Protein AF-A0A428KTU4-F1 (afdb_monomer_lite)

Radius of gyration: 16.87 Å; chains: 1; bounding box: 34×25×58 Å

Structure (mmCIF, N/CA/C/O backbone):
data_AF-A0A428KTU4-F1
#
_entry.id   AF-A0A428KTU4-F1
#
loop_
_atom_site.group_PDB
_atom_site.id
_atom_site.type_symbol
_atom_site.label_atom_id
_atom_site.label_alt_id
_atom_site.label_comp_id
_atom_site.label_asym_id
_atom_site.label_entity_id
_atom_site.label_seq_id
_atom_site.pdbx_PDB_ins_code
_atom_site.Cartn_x
_atom_site.Cartn_y
_atom_site.Cartn_z
_atom_site.occupancy
_atom_site.B_iso_or_equiv
_atom_site.auth_seq_id
_atom_site.auth_comp_id
_atom_site.auth_asym_id
_atom_site.auth_atom_id
_atom_site.pdbx_PDB_model_num
ATOM 1 N N . MET A 1 1 ? -5.127 12.910 33.507 1.00 44.00 1 MET A N 1
ATOM 2 C CA . MET A 1 1 ? -5.087 13.2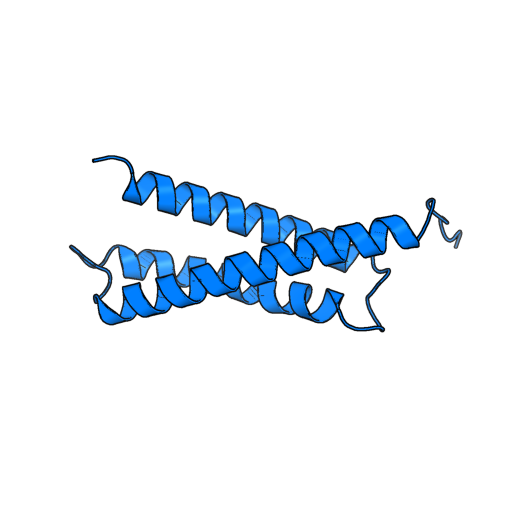69 32.072 1.00 44.00 1 MET A CA 1
ATOM 3 C C . MET A 1 1 ? -6.428 12.891 31.461 1.00 44.00 1 MET A C 1
ATOM 5 O O . MET A 1 1 ? -6.781 11.723 31.574 1.00 44.00 1 MET A O 1
ATOM 9 N N . PRO A 1 2 ? -7.216 13.836 30.922 1.00 39.50 2 PRO A N 1
ATOM 10 C CA . PRO A 1 2 ? -8.545 13.529 30.411 1.00 39.50 2 PRO A CA 1
ATOM 11 C C . PRO A 1 2 ? -8.424 12.693 29.134 1.00 39.50 2 PRO A C 1
ATOM 13 O O . PRO A 1 2 ? -7.912 13.142 28.112 1.00 39.50 2 PRO A O 1
ATOM 16 N N . THR A 1 3 ? -8.876 11.447 29.216 1.00 48.81 3 THR A N 1
ATOM 17 C CA . THR A 1 3 ? -9.094 10.566 28.071 1.00 48.81 3 THR A CA 1
ATOM 18 C C . THR A 1 3 ? -10.268 11.108 27.274 1.00 48.81 3 THR A C 1
ATOM 20 O O . THR A 1 3 ? -11.420 10.977 27.680 1.00 48.81 3 THR A O 1
ATOM 23 N N . ILE A 1 4 ? -9.965 11.746 26.149 1.00 54.28 4 ILE A N 1
ATOM 24 C CA . ILE A 1 4 ? -10.949 12.230 25.187 1.00 54.28 4 ILE A CA 1
ATOM 25 C C . ILE A 1 4 ? -11.656 10.999 24.600 1.00 54.28 4 ILE A C 1
ATOM 27 O O . ILE A 1 4 ? -11.142 10.331 23.703 1.00 54.28 4 ILE A O 1
ATOM 31 N N . THR A 1 5 ? -12.823 10.652 25.139 1.00 52.16 5 THR A N 1
ATOM 32 C CA . THR A 1 5 ? -13.721 9.630 24.593 1.00 52.16 5 THR A CA 1
ATOM 33 C C . THR A 1 5 ? -14.416 10.194 23.355 1.00 52.16 5 THR A C 1
ATOM 35 O O . THR A 1 5 ? -15.531 10.707 23.428 1.00 52.16 5 THR A O 1
ATOM 38 N N . LEU A 1 6 ? -13.727 10.142 22.213 1.00 52.16 6 LEU A N 1
ATOM 39 C CA . LEU A 1 6 ? -14.295 10.471 20.907 1.00 52.16 6 LEU A CA 1
ATOM 40 C C . LEU A 1 6 ? -15.250 9.360 20.443 1.00 52.16 6 LEU A C 1
ATOM 42 O O . LEU A 1 6 ? -14.961 8.166 20.519 1.00 52.16 6 LEU A O 1
ATOM 46 N N . ALA A 1 7 ? -16.417 9.805 19.996 1.00 49.09 7 ALA A N 1
ATOM 47 C CA . ALA A 1 7 ? -17.612 9.051 19.658 1.00 49.09 7 ALA A CA 1
ATOM 48 C C . ALA A 1 7 ? -17.407 7.758 18.826 1.00 49.09 7 ALA A C 1
ATOM 50 O O . ALA A 1 7 ? -16.822 7.745 17.747 1.00 49.09 7 ALA A O 1
ATOM 51 N N . SER A 1 8 ? -18.044 6.682 19.305 1.00 46.00 8 SER A N 1
ATOM 52 C CA . SER A 1 8 ? -18.273 5.362 18.686 1.00 46.00 8 SER A CA 1
ATOM 53 C C . SER A 1 8 ? -17.016 4.561 18.260 1.00 46.00 8 SER A C 1
ATOM 55 O O . SER A 1 8 ? -16.641 4.546 17.085 1.00 46.00 8 SER A O 1
ATOM 57 N N . PRO A 1 9 ? -16.411 3.768 19.173 1.00 59.59 9 PRO A N 1
ATOM 58 C CA . PRO A 1 9 ? -15.197 2.988 18.891 1.00 59.59 9 PRO A CA 1
ATOM 59 C C . PRO A 1 9 ? -15.372 1.957 17.766 1.00 59.59 9 PRO A C 1
ATOM 61 O O . PRO A 1 9 ? -14.389 1.465 17.218 1.00 59.59 9 PRO A O 1
ATOM 64 N N . VAL A 1 10 ? -16.614 1.609 17.416 1.00 64.44 10 VAL A N 1
ATOM 6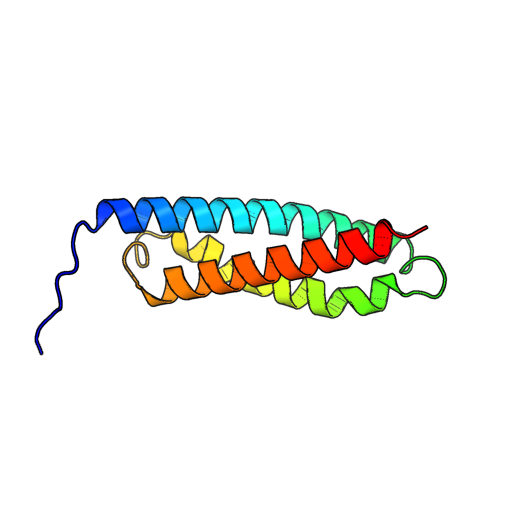5 C CA . VAL A 1 10 ? -16.929 0.572 16.429 1.00 64.44 10 VAL A CA 1
ATOM 66 C C . VAL A 1 10 ? -16.780 1.076 14.990 1.00 64.44 10 VAL A C 1
ATOM 68 O O . VAL A 1 10 ? -16.197 0.376 14.169 1.00 64.44 10 VAL A O 1
ATOM 71 N N . ARG A 1 11 ? -17.232 2.301 14.673 1.00 68.88 11 ARG A N 1
ATOM 72 C CA . ARG A 1 11 ? -17.170 2.854 13.301 1.00 68.88 11 ARG A CA 1
ATOM 73 C C . ARG A 1 11 ? -15.726 3.030 12.828 1.00 68.88 11 ARG A C 1
ATOM 75 O O . ARG A 1 11 ? -15.390 2.663 11.706 1.00 68.88 11 ARG A O 1
ATOM 82 N N . PHE A 1 12 ? -14.864 3.502 13.726 1.00 71.81 12 PHE A N 1
ATOM 83 C CA . PHE A 1 12 ? -13.434 3.672 13.472 1.00 71.81 12 PHE A CA 1
ATOM 84 C C . PHE A 1 12 ? -12.719 2.338 13.212 1.00 71.81 12 PHE A C 1
ATOM 86 O O . PHE A 1 12 ? -11.895 2.227 12.307 1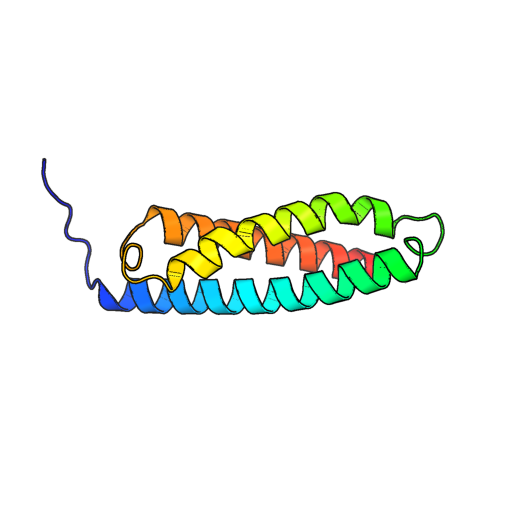.00 71.81 12 PHE A O 1
ATOM 93 N N . GLN A 1 13 ? -13.089 1.290 13.956 1.00 73.56 13 GLN A N 1
ATOM 94 C CA . GLN A 1 13 ? -12.562 -0.060 13.747 1.00 73.56 13 GLN A CA 1
ATOM 95 C C . GLN A 1 13 ? -12.938 -0.626 12.376 1.00 73.56 13 GLN A C 1
ATOM 97 O O . GLN A 1 13 ? -12.100 -1.258 11.733 1.00 73.56 13 GLN A O 1
ATOM 102 N N . TYR A 1 14 ? -14.175 -0.407 11.923 1.00 79.62 14 TYR A N 1
ATOM 103 C CA . TYR A 1 14 ? -14.604 -0.841 10.593 1.00 79.62 14 TYR A CA 1
ATOM 104 C C . TYR A 1 14 ? -13.868 -0.078 9.489 1.00 79.62 14 TYR A C 1
ATOM 106 O O . TYR A 1 14 ? -13.318 -0.717 8.596 1.00 79.62 14 TYR A O 1
ATOM 114 N N . ALA A 1 15 ? -13.770 1.251 9.587 1.00 79.94 15 ALA A N 1
ATOM 115 C CA . ALA A 1 15 ? -13.041 2.065 8.613 1.00 79.94 15 ALA A CA 1
ATOM 116 C C . ALA A 1 15 ? -11.565 1.649 8.499 1.00 79.94 15 ALA A C 1
ATOM 118 O O . ALA A 1 15 ? -11.054 1.482 7.393 1.00 79.94 15 ALA A O 1
ATOM 119 N N . ASN A 1 16 ? -10.896 1.394 9.630 1.00 82.62 16 ASN A N 1
ATOM 120 C CA . ASN A 1 16 ? -9.507 0.938 9.630 1.00 82.62 16 ASN A CA 1
ATOM 121 C C . ASN A 1 16 ? -9.340 -0.441 8.969 1.00 82.62 16 ASN A C 1
ATOM 123 O O . ASN A 1 16 ? -8.381 -0.659 8.237 1.00 82.62 16 ASN A O 1
ATOM 127 N N . ARG A 1 17 ? -10.280 -1.372 9.183 1.00 81.12 17 ARG A N 1
ATOM 128 C CA . ARG A 1 17 ? -10.241 -2.687 8.518 1.00 81.12 17 ARG A CA 1
ATOM 129 C C . ARG A 1 17 ? -10.478 -2.587 7.022 1.00 81.12 17 ARG A C 1
ATOM 131 O O . ARG A 1 17 ? -9.805 -3.287 6.274 1.00 81.12 17 ARG A O 1
ATOM 138 N N . VAL A 1 18 ? -11.402 -1.727 6.596 1.00 87.31 18 VAL A N 1
ATOM 139 C CA . VAL A 1 18 ? -11.642 -1.473 5.171 1.00 87.31 18 VAL A CA 1
ATOM 140 C C . VAL A 1 18 ? -10.370 -0.903 4.540 1.00 87.31 18 VAL A C 1
ATOM 142 O O . VAL A 1 18 ? -9.873 -1.479 3.574 1.00 87.31 18 VAL A O 1
ATOM 145 N N . ALA A 1 19 ? -9.763 0.123 5.145 1.00 84.19 19 ALA A N 1
ATOM 146 C CA . ALA A 1 19 ? -8.498 0.691 4.677 1.00 84.19 19 ALA A CA 1
ATOM 147 C C . ALA A 1 19 ? -7.371 -0.356 4.631 1.00 84.19 19 ALA A C 1
ATOM 149 O O . ALA A 1 19 ? -6.699 -0.479 3.613 1.00 84.19 19 ALA A O 1
ATOM 150 N N . ALA A 1 20 ? -7.210 -1.167 5.681 1.00 85.62 20 ALA A N 1
ATOM 151 C CA . ALA A 1 20 ? -6.217 -2.241 5.723 1.00 85.62 20 ALA A CA 1
ATOM 152 C C . ALA A 1 20 ? -6.456 -3.311 4.644 1.00 85.62 20 ALA A C 1
ATOM 154 O O . ALA A 1 20 ? -5.503 -3.793 4.037 1.00 85.62 20 ALA A O 1
ATOM 155 N N . SER A 1 21 ? -7.717 -3.669 4.376 1.00 86.75 21 SER A N 1
ATOM 156 C CA . SER A 1 21 ? -8.067 -4.635 3.328 1.00 86.75 21 SER A CA 1
ATOM 157 C C . SER A 1 21 ? -7.763 -4.110 1.922 1.00 86.75 21 SER A C 1
ATOM 159 O O . SER A 1 21 ? -7.188 -4.840 1.119 1.00 86.75 21 SER A O 1
ATOM 161 N N . LEU A 1 22 ? -8.053 -2.832 1.653 1.00 88.12 22 LEU A N 1
ATOM 162 C CA . LEU A 1 22 ? -7.667 -2.151 0.414 1.00 88.12 22 LEU A CA 1
ATOM 163 C C . LEU A 1 22 ? -6.143 -2.105 0.261 1.00 88.12 22 LEU A C 1
ATOM 165 O O . LEU A 1 22 ? -5.627 -2.422 -0.804 1.00 88.12 22 LEU A O 1
ATOM 169 N N . LEU A 1 23 ? -5.420 -1.778 1.335 1.00 89.62 23 LEU A N 1
ATOM 170 C CA . LEU A 1 23 ? -3.955 -1.742 1.343 1.00 89.62 23 LEU A CA 1
ATOM 171 C C . LEU A 1 23 ? -3.344 -3.118 1.043 1.00 89.62 23 LEU A C 1
ATOM 173 O O . LEU A 1 23 ? -2.387 -3.203 0.275 1.00 89.62 23 LEU A O 1
ATOM 177 N N . LEU A 1 24 ? -3.900 -4.190 1.619 1.00 88.88 24 LEU A N 1
ATOM 178 C CA . LEU A 1 24 ? -3.489 -5.567 1.327 1.00 88.88 24 LEU A CA 1
ATOM 179 C C . LEU A 1 24 ? -3.737 -5.926 -0.140 1.00 88.88 24 LEU A C 1
ATOM 181 O O . LEU A 1 24 ? -2.842 -6.464 -0.788 1.00 88.88 24 LEU A O 1
ATOM 185 N N . LEU A 1 25 ? -4.912 -5.581 -0.673 1.00 89.06 25 LEU A N 1
ATOM 186 C CA . LEU A 1 25 ? -5.255 -5.830 -2.073 1.00 89.06 25 LEU A CA 1
ATOM 187 C C . LEU A 1 25 ? -4.291 -5.099 -3.026 1.00 89.06 25 LEU A C 1
ATOM 189 O O . LEU A 1 25 ? -3.741 -5.716 -3.939 1.00 89.06 25 LEU A O 1
ATOM 193 N N . SER A 1 26 ? -4.022 -3.815 -2.770 1.00 86.44 26 SER A N 1
ATOM 194 C CA . SER A 1 26 ? -3.054 -3.019 -3.537 1.00 86.44 26 SER A CA 1
ATOM 195 C C . SER A 1 26 ? -1.643 -3.603 -3.460 1.00 86.44 26 SER A C 1
ATOM 197 O O . SER A 1 26 ? -0.944 -3.672 -4.467 1.00 86.44 26 SER A O 1
ATOM 199 N N . ASN A 1 27 ? -1.220 -4.080 -2.287 1.00 87.88 27 ASN A N 1
ATOM 200 C CA . ASN A 1 27 ? 0.089 -4.714 -2.133 1.00 87.88 27 ASN A CA 1
ATOM 201 C C . ASN A 1 27 ? 0.204 -6.041 -2.893 1.00 87.88 27 ASN A C 1
ATOM 203 O O . ASN A 1 27 ? 1.261 -6.314 -3.459 1.00 87.88 27 ASN A O 1
ATOM 207 N N . CYS A 1 28 ? -0.860 -6.848 -2.956 1.00 87.81 28 CYS A N 1
ATOM 208 C CA . CYS A 1 28 ? -0.880 -8.045 -3.802 1.00 87.81 28 CYS A CA 1
ATOM 209 C C . CYS A 1 28 ? -0.670 -7.691 -5.280 1.00 87.81 28 CYS A C 1
ATOM 211 O O . CYS A 1 28 ? 0.114 -8.352 -5.959 1.00 87.81 28 CYS A O 1
ATOM 213 N N . TYR A 1 29 ? -1.308 -6.622 -5.761 1.00 88.44 29 TYR A N 1
ATOM 214 C CA . TYR A 1 29 ? -1.092 -6.124 -7.120 1.00 88.44 29 TYR A CA 1
ATOM 215 C C . TYR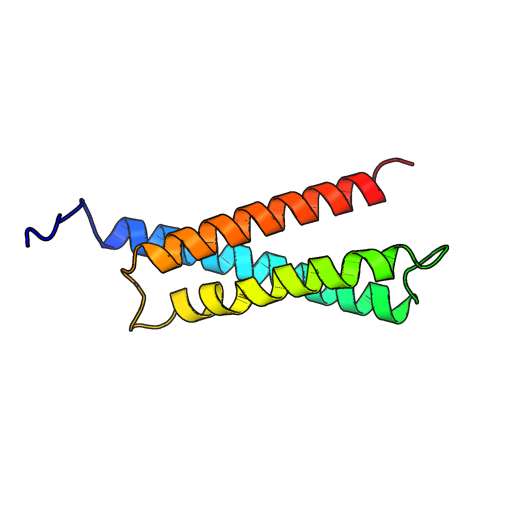 A 1 29 ? 0.358 -5.657 -7.340 1.00 88.44 29 TYR A C 1
ATOM 217 O O . TYR A 1 29 ? 0.989 -6.031 -8.332 1.00 88.44 29 TYR A O 1
ATOM 225 N N . PHE A 1 30 ? 0.930 -4.909 -6.389 1.00 86.94 30 PHE A N 1
ATOM 226 C CA . PHE A 1 30 ? 2.328 -4.474 -6.464 1.00 86.94 30 PHE A CA 1
ATOM 227 C C . PHE A 1 30 ? 3.320 -5.641 -6.453 1.00 86.94 30 PHE A C 1
ATOM 229 O O . PHE A 1 30 ? 4.293 -5.595 -7.199 1.00 86.94 30 PHE A O 1
ATOM 236 N N . LEU A 1 31 ? 3.052 -6.712 -5.699 1.00 87.25 31 LEU A N 1
ATOM 237 C CA . LEU A 1 31 ? 3.863 -7.937 -5.702 1.00 87.25 31 LEU A CA 1
ATOM 238 C C . LEU A 1 31 ? 3.937 -8.572 -7.093 1.00 87.25 31 LEU A C 1
ATOM 240 O O . LEU A 1 31 ? 5.027 -8.914 -7.561 1.00 87.25 31 LEU A O 1
ATOM 244 N N . THR A 1 32 ? 2.798 -8.693 -7.778 1.00 87.25 32 THR A N 1
ATOM 245 C CA . THR A 1 32 ? 2.758 -9.209 -9.152 1.00 87.25 32 THR A CA 1
ATOM 246 C C . THR A 1 32 ? 3.527 -8.299 -10.109 1.00 87.25 32 THR A C 1
ATOM 248 O O . THR A 1 32 ? 4.315 -8.795 -10.916 1.00 87.25 32 THR A O 1
ATOM 251 N N . LEU A 1 33 ? 3.366 -6.978 -9.986 1.00 84.81 33 LEU A N 1
ATOM 252 C CA . LEU A 1 33 ? 4.117 -5.995 -10.774 1.00 84.81 33 LEU A CA 1
ATOM 253 C C . LEU A 1 33 ? 5.627 -6.093 -10.541 1.00 84.81 33 LEU A C 1
ATOM 255 O O . LEU A 1 33 ? 6.392 -6.114 -11.503 1.00 84.81 33 LEU A O 1
ATOM 259 N N . GLY A 1 34 ? 6.064 -6.188 -9.286 1.00 85.81 34 GLY A N 1
ATOM 260 C CA . GLY A 1 34 ? 7.472 -6.336 -8.930 1.00 85.81 34 GLY A CA 1
ATOM 261 C C . GLY A 1 34 ? 8.072 -7.607 -9.528 1.00 85.81 34 GLY A C 1
ATOM 262 O O . GLY A 1 34 ? 9.128 -7.548 -10.157 1.00 85.81 34 GLY A O 1
ATOM 263 N N . PHE A 1 35 ? 7.367 -8.738 -9.419 1.00 87.38 35 PHE A N 1
ATOM 264 C CA . PHE A 1 35 ? 7.797 -9.997 -10.030 1.00 87.38 35 PHE A CA 1
ATOM 265 C C . PHE A 1 35 ? 7.912 -9.892 -11.555 1.00 87.38 35 PHE A C 1
ATOM 267 O O . PHE A 1 35 ? 8.919 -10.312 -12.130 1.00 87.38 35 PHE A O 1
ATOM 274 N N . LEU A 1 36 ? 6.912 -9.296 -12.212 1.00 85.94 36 LEU A N 1
ATOM 275 C CA . LEU A 1 36 ? 6.922 -9.109 -13.661 1.00 85.94 36 LEU A CA 1
ATOM 276 C C . LEU A 1 36 ? 8.089 -8.212 -14.096 1.00 85.94 36 LEU A C 1
ATOM 278 O O . LEU A 1 36 ? 8.777 -8.535 -15.058 1.00 85.94 36 LEU A O 1
ATOM 282 N N . THR A 1 37 ? 8.351 -7.151 -13.330 1.00 84.25 37 THR A N 1
ATOM 283 C CA . THR A 1 37 ? 9.419 -6.173 -13.580 1.00 84.25 37 THR A CA 1
ATOM 284 C C . THR A 1 37 ? 10.807 -6.795 -13.454 1.00 84.25 37 THR A C 1
ATOM 286 O O . THR A 1 37 ? 11.667 -6.563 -14.302 1.00 84.25 37 THR A O 1
ATOM 289 N N . ILE A 1 38 ? 11.030 -7.616 -12.424 1.00 85.88 38 ILE A N 1
ATOM 290 C CA . ILE A 1 38 ? 12.290 -8.349 -12.243 1.00 85.88 38 ILE A CA 1
ATOM 291 C C . ILE A 1 38 ? 12.473 -9.354 -13.384 1.00 85.88 38 ILE A C 1
ATOM 293 O O . ILE A 1 38 ? 13.547 -9.423 -13.981 1.00 85.88 38 ILE A O 1
ATOM 297 N N . ARG A 1 39 ? 11.415 -10.099 -13.733 1.00 85.56 39 ARG A N 1
ATOM 298 C CA . ARG A 1 39 ? 11.461 -11.097 -14.809 1.00 85.56 39 ARG A CA 1
ATOM 299 C C . ARG A 1 39 ? 11.732 -10.468 -16.177 1.00 85.56 39 ARG A C 1
ATOM 301 O O . ARG A 1 39 ? 12.442 -11.063 -16.980 1.00 85.56 39 ARG A O 1
ATOM 308 N N . SER A 1 40 ? 11.182 -9.287 -16.446 1.00 83.06 40 SER A N 1
ATOM 309 C CA . SER A 1 40 ? 11.382 -8.558 -17.702 1.00 83.06 40 SER A CA 1
ATOM 310 C C . SER A 1 40 ? 12.658 -7.704 -17.721 1.00 83.06 40 SER A C 1
ATOM 312 O O . SER A 1 40 ? 12.827 -6.908 -18.643 1.00 83.06 40 SER A O 1
ATOM 314 N N . GLY A 1 41 ? 13.524 -7.798 -16.702 1.00 79.12 41 GLY A N 1
ATOM 315 C CA . GLY A 1 41 ? 14.756 -7.004 -16.608 1.00 79.12 41 GLY A CA 1
ATOM 316 C C . GLY A 1 41 ? 14.521 -5.491 -16.509 1.00 79.12 41 GLY A C 1
ATOM 317 O O . GLY A 1 41 ? 15.386 -4.710 -16.890 1.00 79.12 41 GLY A O 1
ATOM 318 N N . GLY A 1 42 ? 13.345 -5.063 -16.039 1.00 70.88 42 GLY A N 1
ATOM 319 C CA . GLY A 1 42 ? 12.965 -3.652 -15.957 1.00 70.88 42 GLY A CA 1
ATOM 320 C C . GLY A 1 42 ? 12.436 -3.037 -17.261 1.00 70.88 42 GLY A C 1
ATOM 321 O O . GLY A 1 42 ? 12.212 -1.830 -17.291 1.00 70.88 42 GLY A O 1
ATOM 322 N N . GLY A 1 43 ? 12.195 -3.822 -18.318 1.00 74.31 43 GLY A N 1
ATOM 323 C CA . GLY A 1 43 ? 11.634 -3.314 -19.579 1.00 74.31 43 GLY A CA 1
ATOM 324 C C . GLY A 1 43 ? 12.649 -2.542 -20.441 1.00 74.31 43 GLY A C 1
ATOM 325 O O . GLY A 1 43 ? 13.855 -2.641 -20.202 1.00 74.31 43 GLY A O 1
ATOM 326 N N . PRO A 1 44 ? 12.202 -1.788 -21.466 1.00 63.72 44 PRO A N 1
ATOM 327 C CA . PRO A 1 44 ? 13.109 -1.040 -22.338 1.00 63.72 44 PRO A CA 1
ATOM 328 C C . PRO A 1 44 ? 13.925 -0.032 -21.510 1.00 63.72 44 PRO A C 1
ATOM 330 O O . PRO A 1 44 ? 13.366 0.732 -20.730 1.00 63.72 44 PRO A O 1
ATOM 333 N N . MET A 1 45 ? 15.257 -0.082 -21.632 1.00 70.94 45 MET A N 1
ATOM 334 C CA . MET A 1 45 ? 16.242 0.683 -20.835 1.00 70.94 45 MET A CA 1
ATOM 335 C C . MET A 1 45 ? 16.265 0.420 -19.313 1.00 70.94 45 MET A C 1
ATOM 337 O O . MET A 1 45 ? 17.017 1.086 -18.605 1.00 70.94 45 MET A O 1
ATOM 341 N N . GLY A 1 46 ? 15.507 -0.547 -18.781 1.00 74.19 46 GLY A N 1
ATOM 342 C CA . GLY A 1 46 ? 15.533 -0.869 -17.348 1.00 74.19 46 GLY A CA 1
ATOM 343 C C . GLY A 1 46 ? 14.761 0.108 -16.450 1.00 74.19 46 GLY A C 1
ATOM 344 O O . GLY A 1 46 ? 14.919 0.065 -15.232 1.00 74.19 46 GLY A O 1
ATOM 345 N N . TYR A 1 47 ? 13.897 0.966 -17.006 1.00 73.38 47 TYR A N 1
ATOM 346 C CA . TYR A 1 47 ? 13.102 1.933 -16.232 1.00 73.38 47 TYR A CA 1
ATOM 347 C C . TYR A 1 47 ? 12.256 1.296 -15.121 1.00 73.38 47 TYR A C 1
ATOM 349 O O . TYR A 1 47 ? 12.084 1.886 -14.058 1.00 73.38 47 TYR A O 1
ATOM 357 N N . GLY A 1 48 ? 11.782 0.066 -15.311 1.00 76.06 48 GLY A N 1
ATOM 358 C CA . GLY A 1 48 ? 11.056 -0.679 -14.285 1.00 76.06 48 GLY A CA 1
ATOM 359 C C . GLY A 1 48 ? 11.887 -0.947 -13.022 1.00 76.06 48 GLY A C 1
ATOM 360 O O . GLY A 1 48 ? 11.344 -0.938 -11.918 1.00 76.06 48 GLY A O 1
ATOM 361 N N . LEU A 1 49 ? 13.212 -1.094 -13.138 1.00 80.94 49 LEU A N 1
ATOM 362 C CA . LEU A 1 49 ? 14.102 -1.256 -11.978 1.00 80.94 49 LEU A CA 1
ATOM 363 C C . LEU A 1 49 ? 14.201 0.020 -11.132 1.00 80.94 49 LEU A C 1
ATOM 365 O O . LEU A 1 49 ? 14.429 -0.070 -9.928 1.00 80.94 49 LEU A O 1
ATOM 369 N N . LEU A 1 50 ? 13.973 1.200 -11.715 1.00 83.56 50 LEU A N 1
ATOM 370 C CA . LEU A 1 50 ? 13.925 2.455 -10.956 1.00 83.56 50 LEU A CA 1
ATOM 371 C C . LEU A 1 50 ? 12.674 2.542 -10.075 1.00 83.56 50 LEU A C 1
ATOM 373 O O . LEU A 1 50 ? 12.683 3.241 -9.065 1.00 83.56 50 LEU A O 1
ATOM 377 N N . VAL A 1 51 ? 11.610 1.810 -10.422 1.00 83.12 51 VAL A N 1
ATOM 378 C CA . VAL A 1 51 ? 10.364 1.777 -9.645 1.00 83.12 51 VAL A CA 1
ATOM 379 C C . VAL A 1 51 ? 10.460 0.795 -8.467 1.00 83.12 51 VAL A C 1
ATOM 381 O O . VAL A 1 51 ? 9.769 0.965 -7.464 1.00 83.12 51 VAL A O 1
ATOM 384 N N . LEU A 1 52 ? 11.360 -0.195 -8.521 1.00 84.25 52 LEU A N 1
ATOM 385 C CA . LEU A 1 52 ? 11.563 -1.189 -7.456 1.00 84.25 52 LEU A CA 1
ATOM 386 C C . LEU A 1 52 ? 11.729 -0.606 -6.036 1.00 84.25 52 LEU A C 1
ATOM 388 O O . LEU A 1 52 ? 11.039 -1.093 -5.139 1.00 84.25 52 LEU A O 1
ATOM 392 N N . PRO A 1 53 ? 12.585 0.408 -5.778 1.00 85.56 53 PRO A N 1
ATOM 393 C CA . PRO A 1 53 ? 12.709 0.988 -4.437 1.00 85.56 53 PRO A CA 1
ATOM 394 C C . PRO A 1 53 ? 11.400 1.621 -3.939 1.00 85.56 53 PRO A C 1
ATOM 396 O O . PRO A 1 53 ? 11.092 1.542 -2.750 1.00 85.56 53 PRO A O 1
ATOM 399 N N . PHE A 1 54 ? 10.587 2.181 -4.840 1.00 86.75 54 PHE A N 1
ATOM 400 C CA . PHE A 1 54 ? 9.267 2.721 -4.503 1.00 86.75 54 PHE A CA 1
ATOM 401 C C . PHE A 1 54 ? 8.249 1.606 -4.211 1.00 86.75 54 PHE A C 1
ATOM 403 O O . PHE A 1 54 ? 7.474 1.716 -3.260 1.00 86.75 54 PHE A O 1
ATOM 410 N N . LEU A 1 55 ? 8.289 0.491 -4.953 1.00 86.56 55 LEU A N 1
ATOM 411 C CA . LEU A 1 55 ? 7.502 -0.706 -4.617 1.00 86.56 55 LEU A CA 1
ATOM 412 C C . LEU A 1 55 ? 7.900 -1.257 -3.241 1.00 86.56 55 LEU A C 1
ATOM 414 O O . LEU A 1 55 ? 7.034 -1.656 -2.465 1.00 86.56 55 LEU A O 1
ATOM 418 N N . LEU A 1 56 ? 9.193 -1.231 -2.905 1.00 86.50 56 LEU A N 1
ATOM 419 C CA . LEU A 1 56 ? 9.685 -1.681 -1.604 1.00 86.50 56 LEU A CA 1
ATOM 420 C C . LEU A 1 56 ? 9.118 -0.836 -0.454 1.00 86.50 56 LEU A C 1
ATOM 422 O O . LEU A 1 56 ? 8.710 -1.374 0.577 1.00 86.50 56 LEU A O 1
ATOM 426 N N . ALA A 1 57 ? 9.036 0.482 -0.650 1.00 88.00 57 ALA A N 1
ATOM 427 C CA . ALA A 1 57 ? 8.381 1.376 0.295 1.00 88.00 57 ALA A CA 1
ATOM 428 C C . ALA A 1 57 ? 6.885 1.046 0.443 1.00 88.00 57 ALA A C 1
ATOM 430 O O . ALA A 1 57 ? 6.388 0.998 1.569 1.00 88.00 57 ALA A O 1
ATOM 431 N N . ALA A 1 58 ? 6.182 0.726 -0.650 1.00 85.94 58 ALA A N 1
ATOM 432 C CA . ALA A 1 58 ? 4.789 0.279 -0.583 1.00 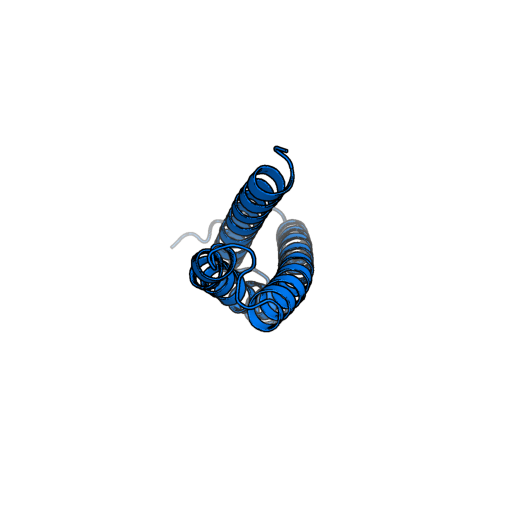85.94 58 ALA A CA 1
ATOM 433 C C . ALA A 1 58 ? 4.628 -1.014 0.245 1.00 85.94 58 ALA A C 1
ATOM 435 O O . ALA A 1 58 ? 3.723 -1.085 1.081 1.00 85.94 58 ALA A O 1
ATOM 436 N N . TYR A 1 59 ? 5.549 -1.978 0.111 1.00 87.81 59 TYR A N 1
ATOM 437 C CA . TYR A 1 59 ? 5.545 -3.213 0.909 1.00 87.81 59 TYR A CA 1
ATOM 438 C C . TYR A 1 59 ? 5.760 -2.973 2.405 1.00 87.81 59 TYR A C 1
ATOM 440 O O . TYR A 1 59 ? 5.247 -3.731 3.228 1.00 87.81 59 TYR A O 1
ATOM 448 N N . SER A 1 60 ? 6.463 -1.908 2.797 1.00 84.94 60 SER A N 1
ATOM 449 C CA . SER A 1 60 ? 6.624 -1.576 4.220 1.00 84.94 60 SER A CA 1
ATOM 450 C C . SER A 1 60 ? 5.281 -1.255 4.901 1.00 84.94 60 SER A C 1
ATOM 452 O O . SER A 1 60 ? 5.082 -1.589 6.072 1.00 84.94 60 SER A O 1
ATOM 454 N N . PHE A 1 61 ? 4.307 -0.721 4.149 1.00 86.56 61 PHE A N 1
ATOM 455 C CA . PHE A 1 61 ? 2.948 -0.444 4.630 1.00 86.56 61 PHE A CA 1
ATOM 456 C C . PHE A 1 61 ? 2.067 -1.698 4.766 1.00 86.56 61 PHE A C 1
ATOM 458 O O . PHE A 1 61 ? 0.955 -1.625 5.292 1.00 86.56 61 PHE A O 1
ATOM 465 N N . LEU A 1 62 ? 2.573 -2.872 4.387 1.00 85.12 62 LEU A N 1
ATOM 466 C CA . LEU A 1 62 ? 1.911 -4.158 4.609 1.00 85.12 62 LEU A CA 1
ATOM 467 C C . LEU A 1 62 ? 1.947 -4.549 6.098 1.00 85.12 62 LEU A C 1
ATOM 469 O O . LEU A 1 62 ? 0.998 -5.138 6.617 1.00 85.12 62 LEU A O 1
ATOM 473 N N . MET A 1 63 ? 2.995 -4.142 6.821 1.00 83.88 63 MET A N 1
ATOM 474 C CA . MET A 1 63 ? 3.141 -4.382 8.258 1.00 83.88 63 MET A CA 1
ATOM 475 C C . MET A 1 63 ? 2.059 -3.674 9.107 1.00 83.88 63 MET A C 1
ATOM 477 O O . MET A 1 63 ? 1.385 -4.364 9.879 1.00 83.88 63 MET A O 1
ATOM 481 N N . PRO A 1 64 ? 1.802 -2.350 8.976 1.00 82.00 64 PRO A N 1
ATOM 482 C CA . PRO A 1 64 ? 0.702 -1.693 9.688 1.00 82.00 64 PRO A CA 1
ATOM 483 C C . PRO A 1 64 ? -0.681 -2.200 9.248 1.00 82.00 64 PRO A C 1
ATOM 485 O O . PRO A 1 64 ? -1.570 -2.332 10.097 1.00 82.00 64 PRO A O 1
ATOM 488 N N . ALA A 1 65 ? -0.851 -2.581 7.976 1.00 83.88 65 ALA A N 1
ATOM 489 C CA . ALA A 1 65 ? -2.090 -3.189 7.492 1.00 83.88 65 ALA A CA 1
ATOM 490 C C . ALA A 1 65 ? -2.360 -4.545 8.168 1.00 83.88 65 ALA A C 1
ATOM 492 O O . ALA A 1 65 ? -3.470 -4.791 8.644 1.00 83.88 65 ALA A O 1
ATOM 493 N N . ALA A 1 66 ? -1.340 -5.400 8.296 1.00 84.06 66 ALA A N 1
ATOM 494 C CA . ALA A 1 66 ? -1.445 -6.674 9.003 1.00 84.06 66 ALA A CA 1
ATOM 495 C C . ALA A 1 66 ? -1.707 -6.477 10.508 1.00 84.06 66 ALA A C 1
ATOM 497 O O . ALA A 1 66 ? -2.571 -7.147 11.086 1.00 84.06 66 ALA A O 1
ATOM 498 N N . LEU A 1 67 ? -1.029 -5.515 11.150 1.00 82.69 67 LEU A N 1
ATOM 499 C CA . LEU A 1 67 ? -1.266 -5.209 12.564 1.00 82.69 67 LEU A CA 1
ATOM 500 C C . LEU A 1 67 ? -2.696 -4.714 12.833 1.00 82.69 67 LEU A C 1
ATOM 502 O O . LEU A 1 67 ? -3.215 -4.984 13.919 1.00 82.69 67 LEU A O 1
ATOM 506 N N . ALA A 1 68 ? -3.361 -4.054 11.880 1.00 80.56 68 ALA A N 1
ATOM 507 C CA . ALA A 1 68 ? -4.738 -3.580 12.048 1.00 80.56 68 ALA A CA 1
ATOM 508 C C . ALA A 1 68 ? -5.760 -4.717 12.272 1.00 80.56 68 ALA A C 1
ATOM 510 O O . ALA A 1 68 ? -6.822 -4.492 12.864 1.00 80.56 68 ALA A O 1
ATOM 511 N N . PHE A 1 69 ? -5.434 -5.952 11.874 1.00 78.31 69 PHE A N 1
ATOM 512 C CA . PHE A 1 69 ? -6.258 -7.134 12.154 1.00 78.31 69 PHE A CA 1
ATOM 513 C C . PHE A 1 69 ? -6.004 -7.738 13.543 1.00 78.31 69 PHE A C 1
ATOM 515 O O . PHE A 1 69 ? -6.855 -8.470 14.064 1.00 78.31 69 PHE A O 1
ATOM 522 N N . THR A 1 70 ? -4.887 -7.396 14.191 1.00 80.12 70 THR A N 1
ATOM 523 C CA . THR A 1 70 ? -4.539 -7.934 15.510 1.00 80.12 70 THR A CA 1
ATOM 524 C C . THR A 1 70 ? -5.378 -7.304 16.627 1.00 80.12 70 THR A C 1
ATOM 526 O O . THR A 1 70 ? -5.657 -6.103 16.653 1.00 80.12 70 THR A O 1
ATOM 529 N N . ARG A 1 71 ? -5.791 -8.125 17.604 1.00 66.31 71 ARG A N 1
ATOM 530 C CA . ARG A 1 71 ? -6.691 -7.712 18.701 1.00 66.31 71 ARG A CA 1
ATOM 531 C C . ARG A 1 71 ? -6.094 -6.608 19.588 1.00 66.31 71 ARG A C 1
ATOM 533 O O . ARG A 1 71 ? -6.852 -5.831 20.157 1.00 66.31 71 ARG A O 1
ATOM 540 N N . LYS A 1 72 ? -4.760 -6.517 19.662 1.00 71.00 72 LYS A N 1
ATOM 541 C CA . LYS A 1 72 ? -4.008 -5.562 20.495 1.00 71.00 72 LYS A CA 1
ATOM 542 C C . LYS A 1 72 ? -4.080 -4.113 19.987 1.00 71.00 72 LYS A C 1
ATOM 544 O O . LYS A 1 72 ? -3.972 -3.194 20.787 1.00 71.00 72 LYS A O 1
ATOM 549 N N . TRP A 1 73 ? -4.313 -3.909 18.688 1.00 64.69 73 TRP A N 1
ATOM 550 C CA . TRP A 1 73 ? -4.154 -2.608 18.023 1.00 64.69 73 TRP A CA 1
ATOM 551 C C . TRP A 1 73 ? -5.429 -2.090 17.330 1.00 64.69 73 TRP A C 1
ATOM 553 O O . TRP A 1 73 ? -5.400 -1.091 16.616 1.00 64.69 73 TRP A O 1
ATOM 563 N N . ARG A 1 74 ? -6.585 -2.730 17.563 1.00 61.84 74 ARG A N 1
ATOM 564 C CA . ARG A 1 74 ? -7.859 -2.392 16.894 1.00 61.84 74 ARG A CA 1
ATOM 565 C C . ARG A 1 74 ? -8.319 -0.941 17.071 1.00 61.84 74 ARG A C 1
ATOM 567 O O . ARG A 1 74 ? -9.011 -0.434 16.197 1.00 61.84 74 ARG A O 1
ATOM 574 N N . GLY A 1 75 ? -7.990 -0.299 18.190 1.00 65.69 75 GLY A N 1
ATOM 575 C CA . GLY A 1 75 ? -8.516 1.023 18.555 1.00 65.69 75 GLY A CA 1
ATOM 576 C C . GLY A 1 75 ? -7.504 2.165 18.510 1.00 65.69 75 GLY A C 1
ATOM 577 O O . GLY A 1 75 ? -7.841 3.278 18.899 1.00 65.69 75 GLY A O 1
ATOM 578 N N . SER A 1 76 ? -6.262 1.919 18.096 1.00 75.06 76 SER A N 1
ATOM 579 C CA . SER A 1 76 ? -5.221 2.943 18.165 1.00 75.06 76 SER A CA 1
ATOM 580 C C . SER A 1 76 ? -5.273 3.874 16.953 1.00 75.06 76 SER A C 1
ATOM 582 O O . SER A 1 76 ? -5.045 3.443 15.821 1.00 75.06 76 SER A O 1
ATOM 584 N N . LEU A 1 77 ? -5.490 5.163 17.221 1.00 76.69 77 LEU A N 1
ATOM 585 C CA . LEU A 1 77 ? -5.397 6.262 16.258 1.00 76.69 77 LEU A CA 1
ATOM 586 C C . LEU A 1 77 ? -4.122 6.229 15.383 1.00 76.69 77 LEU A C 1
ATOM 588 O O . LEU A 1 77 ? -4.267 6.389 14.171 1.00 76.69 77 LEU A O 1
ATOM 592 N N . PRO A 1 78 ? -2.903 5.948 15.900 1.00 81.06 78 PRO A N 1
ATOM 593 C CA . PRO A 1 78 ? -1.705 5.917 15.055 1.00 81.06 78 PRO A CA 1
ATOM 594 C C . PRO A 1 78 ? -1.747 4.849 13.953 1.00 81.06 78 PRO A C 1
ATOM 596 O O . PRO A 1 78 ? -1.281 5.115 12.850 1.00 81.06 78 PRO A O 1
ATOM 599 N N . LEU A 1 79 ? -2.342 3.672 14.191 1.00 81.12 79 LEU A N 1
ATOM 600 C CA . LEU A 1 79 ? -2.451 2.652 13.138 1.00 81.12 79 LEU A CA 1
ATOM 601 C C . LEU A 1 79 ? -3.413 3.049 12.026 1.00 81.12 79 LEU A C 1
ATOM 603 O O . LEU A 1 79 ? -3.165 2.732 10.867 1.00 81.12 79 LEU A O 1
ATOM 607 N N . PHE A 1 80 ? -4.488 3.754 12.369 1.00 80.38 80 PHE A N 1
ATOM 608 C CA . PHE A 1 80 ? -5.393 4.283 11.359 1.00 80.38 80 PHE A CA 1
ATOM 609 C C . PHE A 1 80 ? -4.692 5.322 10.480 1.00 80.38 80 PHE A C 1
ATOM 611 O O . PHE A 1 80 ? -4.796 5.251 9.261 1.00 80.38 80 PHE A O 1
ATOM 618 N N . VAL A 1 81 ? -3.921 6.234 11.084 1.00 84.56 81 VAL A N 1
ATOM 619 C CA . VAL A 1 81 ? -3.145 7.238 10.340 1.00 84.56 81 VAL A CA 1
ATOM 620 C C . VAL A 1 81 ? -2.091 6.574 9.450 1.00 84.56 81 VAL A C 1
ATOM 622 O O . VAL A 1 81 ? -1.980 6.936 8.284 1.00 84.56 81 VAL A O 1
ATOM 625 N N . LEU A 1 82 ? -1.375 5.559 9.947 1.00 86.75 82 LEU A N 1
ATOM 626 C CA . LEU A 1 82 ? -0.402 4.804 9.147 1.00 86.75 82 LEU A CA 1
ATOM 627 C C . LEU A 1 82 ? -1.049 4.094 7.954 1.00 86.75 82 LEU A C 1
ATOM 629 O O . LEU A 1 82 ? -0.521 4.172 6.847 1.00 86.75 82 LEU A O 1
ATOM 633 N N . ASN A 1 83 ? -2.201 3.447 8.152 1.00 86.56 83 ASN A N 1
ATOM 634 C CA . ASN A 1 83 ? -2.942 2.833 7.050 1.00 86.56 83 ASN A CA 1
ATOM 635 C C . ASN A 1 83 ? -3.435 3.878 6.046 1.00 86.56 83 ASN A C 1
ATOM 637 O O . ASN A 1 83 ? -3.401 3.624 4.848 1.00 86.56 83 ASN A O 1
ATOM 641 N N . LEU A 1 84 ? -3.857 5.057 6.504 1.00 87.38 84 LEU A N 1
ATOM 642 C CA . LEU A 1 84 ? -4.342 6.122 5.628 1.00 87.38 84 LEU A CA 1
ATOM 643 C C . LEU A 1 84 ? -3.206 6.732 4.792 1.00 87.38 84 LEU A C 1
ATOM 645 O O . LEU A 1 84 ? -3.373 6.921 3.589 1.00 87.38 84 LEU A O 1
ATOM 649 N N . ILE A 1 85 ? -2.033 6.950 5.395 1.00 89.50 85 ILE A N 1
ATOM 650 C CA . ILE A 1 85 ? -0.814 7.371 4.687 1.00 89.50 85 ILE A CA 1
ATOM 651 C C . ILE A 1 85 ? -0.389 6.304 3.675 1.00 89.50 85 ILE A C 1
ATOM 653 O O . ILE A 1 85 ? -0.131 6.632 2.520 1.00 89.50 85 ILE A O 1
ATOM 657 N N . GLY A 1 86 ? -0.357 5.030 4.078 1.00 88.19 86 GLY A N 1
ATOM 658 C CA . GLY A 1 86 ? 0.004 3.930 3.184 1.00 88.19 86 GLY A CA 1
ATOM 659 C C . GLY A 1 86 ? -0.975 3.772 2.019 1.00 88.19 86 GLY A C 1
ATOM 660 O O . GLY A 1 86 ? -0.558 3.517 0.891 1.00 88.19 86 GLY A O 1
ATOM 661 N N . LEU A 1 87 ? -2.269 3.994 2.256 1.00 88.25 87 LEU A N 1
ATOM 662 C CA . LEU A 1 87 ? -3.293 3.954 1.215 1.00 88.25 87 LEU A CA 1
ATOM 663 C C . LEU A 1 87 ? -3.131 5.132 0.245 1.00 88.25 87 LEU A C 1
ATOM 665 O O . LEU A 1 87 ? -3.113 4.912 -0.965 1.00 88.25 87 LEU A O 1
ATOM 669 N N . LEU A 1 88 ? -2.909 6.349 0.746 1.00 91.06 88 LEU A N 1
ATOM 670 C CA . LEU A 1 88 ? -2.628 7.518 -0.093 1.00 91.06 88 LEU A CA 1
ATOM 671 C C . LEU A 1 88 ? -1.350 7.327 -0.926 1.00 91.06 88 LEU A C 1
ATOM 673 O O . LEU A 1 88 ? -1.344 7.614 -2.122 1.00 91.06 88 LEU A O 1
ATOM 677 N N . TYR A 1 89 ? -0.296 6.779 -0.317 1.00 90.62 89 TYR A N 1
ATOM 678 C CA . TYR A 1 89 ? 0.945 6.433 -1.006 1.00 90.62 89 TYR A CA 1
ATOM 679 C C . TYR A 1 89 ? 0.699 5.400 -2.111 1.00 90.62 89 TYR A C 1
ATOM 681 O O . TYR A 1 89 ? 1.130 5.602 -3.244 1.00 90.62 89 TYR A O 1
ATOM 689 N N . SER A 1 90 ? -0.057 4.335 -1.814 1.00 86.94 90 SER A N 1
ATOM 690 C CA . SER A 1 90 ? -0.409 3.311 -2.803 1.00 86.94 90 SER A CA 1
ATOM 691 C C . SER A 1 90 ? -1.204 3.888 -3.976 1.00 86.94 90 SER A C 1
ATOM 693 O O . SER A 1 90 ? -0.919 3.550 -5.119 1.00 86.94 90 SER A O 1
ATOM 695 N N . MET A 1 91 ?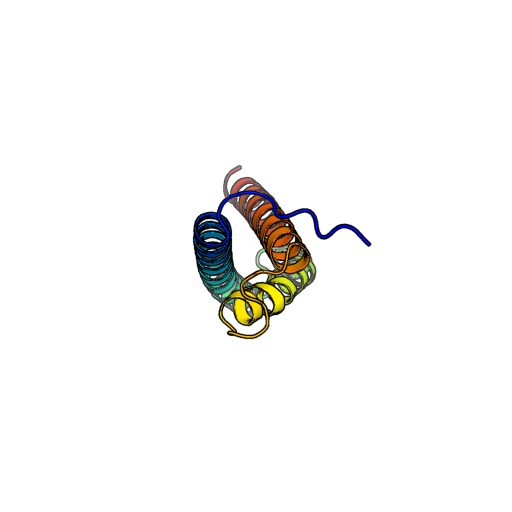 -2.135 4.811 -3.720 1.00 88.00 91 MET A N 1
ATOM 696 C CA . MET A 1 91 ? -2.912 5.487 -4.763 1.00 88.00 91 MET A CA 1
ATOM 697 C C . MET A 1 91 ? -2.031 6.393 -5.626 1.00 88.00 91 MET A C 1
ATOM 699 O O . MET A 1 91 ? -2.151 6.371 -6.847 1.00 88.00 91 MET A O 1
ATOM 703 N N . CYS A 1 92 ? -1.115 7.147 -5.014 1.00 89.06 92 CYS A N 1
ATOM 704 C CA . CYS A 1 92 ? -0.172 8.005 -5.732 1.00 89.06 92 CYS A CA 1
ATOM 705 C C . CYS A 1 92 ? 0.770 7.187 -6.629 1.00 89.06 92 CYS A C 1
ATOM 707 O O . CYS A 1 92 ? 0.960 7.513 -7.800 1.00 89.06 92 CYS A O 1
ATOM 709 N N . LEU A 1 93 ? 1.307 6.081 -6.107 1.00 87.19 93 LEU A N 1
ATOM 710 C CA . LEU A 1 93 ? 2.192 5.188 -6.854 1.00 87.19 93 LEU A CA 1
ATOM 711 C C . LEU A 1 93 ? 1.447 4.494 -8.002 1.00 87.19 93 LEU A C 1
ATOM 713 O O . LEU A 1 93 ? 1.978 4.387 -9.106 1.00 87.19 93 LEU A O 1
ATOM 717 N N . LEU A 1 94 ? 0.203 4.071 -7.768 1.00 86.62 94 LEU A N 1
ATOM 718 C CA . LEU A 1 94 ? -0.648 3.469 -8.793 1.00 86.62 94 LEU A CA 1
ATOM 719 C C . LEU A 1 94 ? -1.012 4.490 -9.883 1.00 86.62 94 LEU A C 1
ATOM 721 O O . LEU A 1 94 ? -0.929 4.159 -11.061 1.00 86.62 94 LEU A O 1
ATOM 725 N N . TYR A 1 95 ? -1.322 5.738 -9.517 1.00 87.56 95 TYR A N 1
ATOM 726 C CA . TYR A 1 95 ? -1.527 6.832 -10.471 1.00 87.56 95 TYR A CA 1
ATOM 727 C C . TYR A 1 95 ? -0.271 7.104 -11.309 1.00 87.56 95 TYR A C 1
ATOM 729 O O . TYR A 1 95 ? -0.362 7.193 -12.531 1.00 87.56 95 TYR A O 1
ATOM 737 N N . PHE A 1 96 ? 0.903 7.175 -10.675 1.00 85.25 96 PHE A N 1
ATOM 738 C CA . PHE A 1 96 ? 2.175 7.360 -11.374 1.00 85.25 96 PHE A CA 1
ATOM 739 C C . PHE A 1 96 ? 2.459 6.216 -12.357 1.00 85.25 96 PHE A C 1
ATOM 741 O O . PHE A 1 96 ? 2.828 6.472 -13.500 1.00 85.25 96 PHE A O 1
ATOM 748 N N . LEU A 1 97 ? 2.234 4.964 -11.945 1.00 80.50 97 LEU A N 1
ATOM 749 C CA . LEU A 1 97 ? 2.373 3.792 -12.813 1.00 80.50 97 LEU A CA 1
ATOM 750 C C . LEU A 1 97 ? 1.391 3.820 -13.984 1.00 80.50 97 LEU A C 1
ATOM 752 O O . LEU A 1 97 ? 1.802 3.570 -15.113 1.00 80.50 97 LEU A O 1
ATOM 756 N N . LEU A 1 98 ? 0.117 4.137 -13.733 1.00 82.62 98 LEU A N 1
ATOM 757 C CA . LEU A 1 98 ? -0.894 4.236 -14.785 1.00 82.62 98 LEU A CA 1
ATOM 758 C C . LEU A 1 98 ? -0.534 5.321 -15.794 1.00 82.62 98 LEU A C 1
ATOM 760 O O . LEU A 1 98 ? -0.559 5.049 -16.990 1.00 82.62 98 LEU A O 1
ATOM 764 N N . PHE A 1 99 ? -0.140 6.507 -15.326 1.00 81.38 99 PHE A N 1
ATOM 765 C CA . PHE A 1 99 ? 0.307 7.600 -16.186 1.00 81.38 99 PHE A CA 1
ATOM 766 C C . PHE A 1 99 ? 1.545 7.209 -17.004 1.00 81.38 99 PHE A C 1
ATOM 768 O O . PHE A 1 99 ? 1.572 7.420 -18.212 1.00 81.38 99 PHE A O 1
ATOM 775 N N . ALA A 1 100 ? 2.531 6.565 -16.375 1.00 74.12 100 ALA A N 1
ATOM 776 C CA . ALA A 1 100 ? 3.723 6.070 -17.061 1.00 74.12 100 ALA A CA 1
ATOM 777 C C . ALA A 1 100 ? 3.410 4.973 -18.097 1.00 74.12 100 ALA A C 1
ATOM 779 O O . ALA A 1 100 ? 4.099 4.876 -19.107 1.00 74.12 100 ALA A O 1
ATOM 780 N N . SER A 1 101 ? 2.382 4.150 -17.863 1.00 70.94 101 SER A N 1
ATOM 781 C CA . SER A 1 101 ? 1.950 3.090 -18.788 1.00 70.94 101 SER A CA 1
ATOM 782 C C . SER A 1 101 ? 0.935 3.542 -19.849 1.00 70.94 101 SER A C 1
ATOM 784 O O . SER A 1 101 ? 0.708 2.813 -20.810 1.00 70.94 101 SER A O 1
ATOM 786 N N . GLY A 1 102 ? 0.303 4.705 -19.656 1.00 59.31 102 GLY A N 1
ATOM 787 C CA . GLY A 1 102 ? -0.906 5.140 -20.363 1.00 59.31 102 GLY A CA 1
ATOM 788 C C . GLY A 1 102 ? -0.776 6.429 -21.177 1.00 59.31 102 GLY A C 1
ATOM 789 O O . GLY A 1 102 ? -1.785 6.903 -21.690 1.00 59.31 102 GLY A O 1
ATOM 790 N N . LEU A 1 103 ? 0.426 6.990 -21.322 1.00 42.97 103 LEU A N 1
ATOM 791 C CA . LEU A 1 103 ? 0.732 7.967 -22.371 1.00 42.97 103 LEU A CA 1
ATOM 792 C C . LEU A 1 103 ? 1.637 7.292 -23.415 1.00 42.97 103 LEU A C 1
ATOM 794 O O . LEU A 1 103 ? 2.863 7.350 -23.329 1.00 42.97 103 LEU A O 1
ATOM 798 N N . GLN A 1 104 ? 1.008 6.594 -24.360 1.00 43.91 104 GLN A N 1
ATOM 799 C CA . GLN A 1 104 ? 1.560 6.417 -25.705 1.00 43.91 104 GLN A CA 1
ATOM 800 C C . GLN A 1 104 ? 1.119 7.598 -26.565 1.00 43.91 104 GLN A C 1
ATOM 802 O O . GLN A 1 104 ? -0.051 8.017 -26.407 1.00 43.91 104 GLN A O 1
#

Secondary structure (DSSP, 8-state):
------S-HHHHHHHHHHHHHHHHHHHHHHHHHHHHHHHTTTSGGGHHHHHHHHHHHHHHTHHHHHHTTSTTSTT-HHHHHHHHHHHHHHHHHHHHHHHHHH--

Sequence (104 aa):
MPTITLASPVRFQYANRVAASLLLLSNCYFLTLGFLTIRSGGGPMGYGLLVLPFLLAAYSFLMPAALAFTRKWRGSLPLFVLNLIGLLYSMCLLYFLLFASGLQ

pLDDT: mean 78.26, std 12.51, range [39.5, 91.06]

Organism: NCBI:txid334424

Foldseek 3Di:
DDDPPDPDLPVLLVLLLVLLVLLVVLLVVLVVLLVVCVVCCCPVVNVNVVCVVLNVVLVVLNVLSVCCPDPVCSRDPVSSVSSVVSSVSSVVSVVVVCVVVPDD